Protein AF-A0A931KYX3-F1 (afdb_monomer)

Structure (mmCIF, N/CA/C/O backbone):
data_AF-A0A931KYX3-F1
#
_entry.id   AF-A0A931KYX3-F1
#
loop_
_atom_site.group_PDB
_atom_site.id
_atom_site.type_symbol
_atom_site.label_atom_id
_atom_site.label_alt_id
_atom_site.label_comp_id
_atom_site.label_asym_id
_atom_site.label_entity_id
_atom_site.label_seq_id
_atom_site.pdbx_PDB_ins_code
_atom_site.Cartn_x
_atom_site.Cartn_y
_atom_site.Cartn_z
_atom_site.occupancy
_atom_site.B_iso_or_equiv
_atom_site.auth_seq_id
_atom_site.auth_comp_id
_atom_site.auth_asym_id
_atom_site.auth_atom_id
_atom_site.pdbx_PDB_model_num
ATOM 1 N N . MET A 1 1 ? -3.080 -8.733 10.086 1.00 63.31 1 MET A N 1
ATOM 2 C CA . MET A 1 1 ? -3.776 -8.665 8.782 1.00 63.31 1 MET A CA 1
ATOM 3 C C . MET A 1 1 ? -3.218 -9.726 7.843 1.00 63.31 1 MET A C 1
ATOM 5 O O . MET A 1 1 ? -2.013 -9.940 7.854 1.00 63.31 1 MET A O 1
ATOM 9 N N . SER A 1 2 ? -4.067 -10.370 7.040 1.00 85.50 2 SER A N 1
ATOM 10 C CA . SER A 1 2 ? -3.645 -11.260 5.951 1.00 85.50 2 SER A CA 1
ATOM 11 C C . SER A 1 2 ? -4.541 -11.063 4.731 1.00 85.50 2 SER A C 1
ATOM 13 O O . SER A 1 2 ? -5.758 -10.942 4.876 1.00 85.50 2 SER A O 1
ATOM 15 N N . PHE A 1 3 ? -3.963 -11.078 3.530 1.00 94.81 3 PHE A N 1
ATOM 16 C CA . PHE A 1 3 ? -4.752 -11.091 2.299 1.00 94.81 3 PHE A CA 1
ATOM 17 C C . PHE A 1 3 ? -5.682 -12.309 2.248 1.00 94.81 3 PHE A C 1
ATOM 19 O O . PHE A 1 3 ? -5.350 -13.382 2.753 1.00 94.81 3 PHE A O 1
ATOM 26 N N . GLY A 1 4 ? -6.870 -12.125 1.671 1.00 94.81 4 GLY A N 1
ATOM 27 C CA . GLY A 1 4 ? -7.938 -13.126 1.657 1.00 94.81 4 GLY A CA 1
ATOM 28 C C . GLY A 1 4 ? -8.866 -13.120 2.879 1.00 94.81 4 GLY A C 1
ATOM 29 O O . GLY A 1 4 ? -9.876 -13.821 2.848 1.00 94.81 4 GLY A O 1
ATOM 30 N N . ALA A 1 5 ? -8.565 -12.337 3.923 1.00 96.69 5 ALA A N 1
ATOM 31 C CA . ALA A 1 5 ? -9.438 -12.184 5.091 1.00 96.69 5 ALA A CA 1
ATOM 32 C C . ALA A 1 5 ? -10.803 -11.587 4.714 1.00 96.69 5 ALA A C 1
ATOM 34 O O . ALA A 1 5 ? -10.903 -10.808 3.764 1.00 96.69 5 ALA A O 1
ATOM 35 N N . SER A 1 6 ? -11.848 -11.942 5.464 1.00 97.38 6 SER A N 1
ATOM 36 C CA . SER A 1 6 ? -13.185 -11.391 5.236 1.00 97.38 6 SER A CA 1
ATOM 37 C C . SER A 1 6 ? -13.305 -9.945 5.724 1.00 97.38 6 SER A C 1
ATOM 39 O O . SER A 1 6 ? -12.512 -9.488 6.552 1.00 97.38 6 SER A O 1
ATOM 41 N N . VAL A 1 7 ? -14.332 -9.229 5.255 1.00 96.62 7 VAL A N 1
ATOM 42 C CA . VAL A 1 7 ? -14.670 -7.881 5.753 1.00 96.62 7 VAL A CA 1
ATOM 43 C C . VAL A 1 7 ? -14.856 -7.889 7.274 1.00 96.62 7 VAL A C 1
ATOM 45 O O . VAL A 1 7 ? -14.286 -7.044 7.959 1.00 96.62 7 VAL A O 1
ATOM 48 N N . SER A 1 8 ? -15.592 -8.864 7.818 1.00 96.25 8 SER A N 1
ATOM 49 C CA . SER A 1 8 ? -15.841 -8.955 9.262 1.00 96.25 8 SER A CA 1
ATOM 50 C C . SER A 1 8 ? -14.569 -9.216 10.062 1.00 96.25 8 SER A C 1
ATOM 52 O O . SER A 1 8 ? -14.370 -8.591 11.102 1.00 96.25 8 SER A O 1
ATOM 54 N N . ASP A 1 9 ? -13.684 -10.089 9.570 1.00 96.75 9 ASP A N 1
ATOM 55 C CA . ASP A 1 9 ? -12.417 -10.371 10.255 1.00 96.75 9 ASP A CA 1
ATOM 56 C C . ASP A 1 9 ? -11.525 -9.129 10.274 1.00 96.75 9 ASP A C 1
ATOM 58 O O . ASP A 1 9 ? -10.896 -8.823 11.286 1.00 96.75 9 ASP A O 1
ATOM 62 N N . MET A 1 10 ? -11.504 -8.379 9.170 1.00 96.81 10 MET A N 1
ATOM 63 C CA . MET A 1 10 ? -10.739 -7.141 9.076 1.00 96.81 10 MET A CA 1
ATOM 64 C C . MET A 1 10 ? -11.311 -6.029 9.954 1.00 96.81 10 MET A C 1
ATOM 66 O O . MET A 1 10 ? -10.537 -5.324 10.587 1.00 96.81 10 MET A O 1
ATOM 70 N N . GLN A 1 11 ? -12.635 -5.891 10.066 1.00 94.88 11 GLN A N 1
ATOM 71 C CA . GLN A 1 11 ? -13.241 -4.927 10.994 1.00 94.88 11 GLN A CA 1
ATOM 72 C C . GLN A 1 11 ? -12.863 -5.212 12.451 1.00 94.88 11 GLN A C 1
ATOM 74 O O . GLN A 1 11 ? -12.594 -4.276 13.199 1.00 94.88 11 GLN A O 1
ATOM 79 N N . VAL A 1 12 ? -12.812 -6.489 12.844 1.00 95.12 12 VAL A N 1
ATOM 80 C CA . VAL A 1 12 ? -12.354 -6.888 14.184 1.00 95.12 12 VAL A CA 1
ATOM 81 C C . VAL A 1 12 ? -10.865 -6.605 14.354 1.00 95.12 12 VAL A C 1
ATOM 83 O O . VAL A 1 12 ? -10.471 -6.030 15.363 1.00 95.12 12 VAL A O 1
ATOM 86 N N . ALA A 1 13 ? -10.040 -6.973 13.371 1.00 94.38 13 ALA A N 1
ATOM 87 C CA . ALA A 1 13 ? -8.594 -6.779 13.440 1.00 94.38 13 ALA A CA 1
ATOM 88 C C . ALA A 1 13 ? -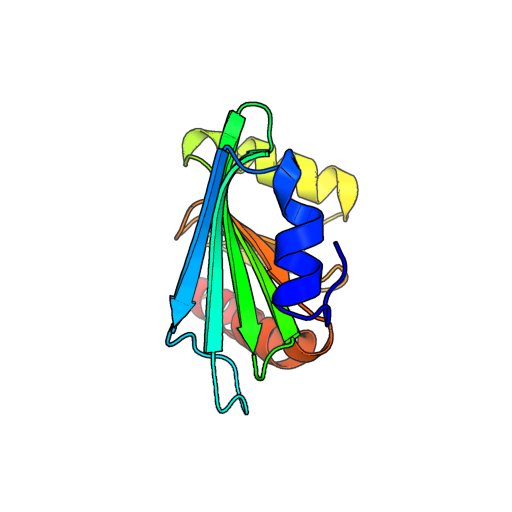8.187 -5.300 13.513 1.00 94.38 13 ALA A C 1
ATOM 90 O O . ALA A 1 13 ? -7.170 -4.992 14.114 1.00 94.38 13 ALA A O 1
ATOM 91 N N . LEU A 1 14 ? -8.975 -4.409 12.908 1.00 95.12 14 LEU A N 1
ATOM 92 C CA . LEU A 1 14 ? -8.698 -2.976 12.820 1.00 95.12 14 LEU A CA 1
ATOM 93 C C . LEU A 1 14 ? -9.327 -2.149 13.951 1.00 95.12 14 LEU A C 1
ATOM 95 O O . LEU A 1 14 ? -9.104 -0.942 14.009 1.00 95.12 14 LEU A O 1
ATOM 99 N N . ALA A 1 15 ? -10.130 -2.760 14.827 1.00 91.88 15 ALA A N 1
ATOM 100 C CA . ALA A 1 15 ? -10.939 -2.038 15.812 1.00 91.88 15 ALA A CA 1
ATOM 101 C C . ALA A 1 15 ? -10.112 -1.132 16.742 1.00 91.88 15 ALA A C 1
ATOM 103 O O . ALA A 1 15 ? -10.575 -0.047 17.090 1.00 91.88 15 ALA A O 1
ATOM 104 N N . ASP A 1 16 ? -8.895 -1.560 17.089 1.00 94.06 16 ASP A N 1
ATOM 105 C CA . ASP A 1 16 ? -7.983 -0.824 17.972 1.00 94.06 16 ASP A CA 1
ATOM 106 C C . ASP A 1 16 ? -6.902 -0.033 17.207 1.00 94.06 16 ASP A C 1
ATOM 108 O O . ASP A 1 16 ? -6.207 0.790 17.801 1.00 94.06 16 ASP A O 1
ATOM 112 N N . ASP A 1 17 ? -6.787 -0.239 15.891 1.00 95.50 17 ASP A N 1
ATOM 113 C CA . ASP A 1 17 ? -5.775 0.396 15.034 1.00 95.50 17 ASP A CA 1
ATOM 114 C C . ASP A 1 17 ? -6.308 1.652 14.318 1.00 95.50 17 ASP A C 1
ATOM 116 O O . ASP A 1 17 ? -5.544 2.410 13.719 1.00 95.50 17 ASP A O 1
ATOM 120 N N . CYS A 1 18 ? -7.623 1.883 14.360 1.00 96.94 18 CYS A N 1
ATOM 121 C CA . CYS A 1 18 ? -8.290 2.981 13.668 1.00 96.94 18 CYS A CA 1
ATOM 122 C C . CYS A 1 18 ? -9.090 3.843 14.644 1.00 96.94 18 CYS A C 1
ATOM 124 O O . CYS A 1 18 ? -9.915 3.353 15.410 1.00 96.94 18 CYS A O 1
ATOM 126 N N . THR A 1 19 ? -8.972 5.162 14.519 1.00 97.06 19 THR A N 1
ATOM 127 C CA . THR A 1 19 ? -9.866 6.108 15.200 1.00 97.06 19 THR A CA 1
ATOM 128 C C . THR A 1 19 ? -11.292 6.015 14.658 1.00 97.06 19 THR A C 1
ATOM 130 O O . THR A 1 19 ? -12.260 6.159 15.403 1.00 97.06 19 THR A O 1
ATOM 133 N N . THR A 1 20 ? -11.440 5.805 13.346 1.00 96.94 20 THR A N 1
ATOM 134 C CA . THR A 1 20 ? -12.747 5.583 12.714 1.00 96.94 20 THR A CA 1
ATOM 135 C C . THR A 1 20 ? -12.646 4.551 11.609 1.00 96.94 20 THR A C 1
ATOM 137 O O . THR A 1 20 ? -11.682 4.568 10.842 1.00 96.94 20 THR A O 1
ATOM 140 N N . ILE A 1 21 ? -13.696 3.745 11.474 1.00 97.44 21 ILE A N 1
ATOM 141 C CA . ILE A 1 21 ? -13.850 2.728 10.437 1.00 97.44 21 ILE A CA 1
ATOM 142 C C . ILE A 1 21 ? -15.138 3.024 9.669 1.00 97.44 21 ILE A C 1
ATOM 144 O O . ILE A 1 21 ? -16.200 3.174 10.277 1.00 97.44 21 ILE A O 1
ATOM 148 N N . ALA A 1 22 ? -15.057 3.087 8.342 1.00 97.81 22 ALA A N 1
ATOM 149 C CA . ALA A 1 22 ? -16.223 3.178 7.468 1.00 97.81 22 ALA A CA 1
ATOM 150 C C . ALA A 1 22 ? -16.155 2.106 6.379 1.00 97.81 22 ALA A C 1
ATOM 152 O O . ALA A 1 22 ? -15.141 1.982 5.704 1.00 97.81 22 ALA A O 1
ATOM 153 N N . LEU A 1 23 ? -17.238 1.346 6.205 1.00 97.94 23 LEU A N 1
ATOM 154 C CA . LEU A 1 23 ? -17.391 0.391 5.108 1.00 97.94 23 LEU A CA 1
ATOM 155 C C . LEU A 1 23 ? -18.221 1.038 3.997 1.00 97.94 23 LEU A C 1
ATOM 157 O O . LEU A 1 23 ? -19.291 1.587 4.273 1.00 97.94 23 LEU A O 1
ATOM 161 N N . ARG A 1 24 ? -17.755 0.956 2.752 1.00 97.56 24 ARG A N 1
ATOM 162 C CA . ARG A 1 24 ? -18.473 1.469 1.578 1.00 97.56 24 ARG A CA 1
ATOM 163 C C . ARG A 1 24 ? -18.269 0.580 0.362 1.00 97.56 24 ARG A C 1
ATOM 165 O O . ARG A 1 24 ? -17.255 -0.099 0.256 1.00 97.56 24 ARG A O 1
ATOM 172 N N . GLU A 1 25 ? -19.215 0.615 -0.566 1.00 97.12 25 GLU A N 1
ATOM 173 C CA . GLU A 1 25 ? -19.022 0.017 -1.887 1.00 97.12 25 GLU A CA 1
ATOM 174 C C . GLU A 1 25 ? -18.098 0.900 -2.730 1.00 97.12 25 GLU A C 1
ATOM 176 O O . GLU A 1 25 ? -18.100 2.132 -2.601 1.00 97.12 25 GLU A O 1
ATOM 181 N N . VAL A 1 26 ? -17.287 0.260 -3.567 1.00 95.69 26 VAL A N 1
ATOM 182 C CA . VAL A 1 26 ? -16.328 0.923 -4.457 1.00 95.69 26 VAL A CA 1
ATOM 183 C C . VAL A 1 26 ? -16.349 0.280 -5.834 1.00 95.69 26 VAL A C 1
ATOM 185 O O . VAL A 1 26 ? -16.850 -0.826 -5.999 1.00 95.69 26 VAL A O 1
ATOM 188 N N . ASP A 1 27 ? -15.799 0.983 -6.816 1.00 91.56 27 ASP A N 1
ATOM 189 C CA . ASP A 1 27 ? -15.582 0.462 -8.163 1.00 91.56 27 ASP A CA 1
ATOM 190 C C . ASP A 1 27 ? -14.103 0.648 -8.514 1.00 91.56 27 ASP A C 1
ATOM 192 O O . ASP A 1 27 ? -13.679 1.693 -9.012 1.00 91.56 27 ASP A O 1
ATOM 196 N N . VAL A 1 28 ? -13.291 -0.334 -8.122 1.00 86.56 28 VAL A N 1
ATOM 197 C CA . VAL A 1 28 ? -11.857 -0.409 -8.417 1.00 86.56 28 VAL A CA 1
ATOM 198 C C . VAL A 1 28 ? -11.662 -1.403 -9.563 1.00 86.56 28 VAL A C 1
ATOM 200 O O . VAL A 1 28 ? -12.375 -2.394 -9.698 1.00 86.56 28 VAL A O 1
ATOM 203 N N . ALA A 1 29 ? -10.682 -1.168 -10.429 1.00 85.12 29 ALA A N 1
ATOM 204 C CA . ALA A 1 29 ? -10.416 -2.050 -11.562 1.00 85.12 29 ALA A CA 1
ATOM 205 C C . ALA A 1 29 ? -9.731 -3.365 -11.123 1.00 85.12 29 ALA A C 1
ATOM 207 O O . ALA A 1 29 ? -8.544 -3.567 -11.372 1.00 85.12 29 ALA A O 1
ATOM 208 N N . ILE A 1 30 ? -10.471 -4.268 -10.469 1.00 86.88 30 ILE A N 1
ATOM 209 C CA . ILE A 1 30 ? -10.008 -5.611 -10.092 1.00 86.88 30 ILE A CA 1
ATOM 210 C C . ILE A 1 30 ? -10.620 -6.645 -11.055 1.00 86.88 30 ILE A C 1
ATOM 212 O O . ILE A 1 30 ? -11.838 -6.847 -11.041 1.00 86.88 30 ILE A O 1
ATOM 216 N N . PRO A 1 31 ? -9.817 -7.319 -11.902 1.00 85.75 31 PRO A N 1
ATOM 217 C CA . PRO A 1 31 ? -10.339 -8.265 -12.884 1.00 85.75 31 PRO A CA 1
ATOM 218 C C . PRO A 1 31 ? -11.114 -9.426 -12.249 1.00 85.75 31 PRO A C 1
ATOM 220 O O . PRO A 1 31 ? -10.634 -10.074 -11.323 1.00 85.75 31 PRO A O 1
ATOM 223 N N . GLY A 1 32 ? -12.291 -9.732 -12.802 1.00 87.25 32 GLY A N 1
ATOM 224 C CA . GLY A 1 32 ? -13.069 -10.920 -12.434 1.00 87.25 32 GLY A CA 1
ATOM 225 C C . GLY A 1 32 ? -13.830 -10.834 -11.109 1.00 87.25 32 GLY A C 1
ATOM 226 O O . GLY A 1 32 ? -14.380 -11.847 -10.689 1.00 87.25 32 GLY A O 1
ATOM 227 N N . ILE A 1 33 ? -13.885 -9.659 -10.476 1.00 92.69 33 ILE A N 1
ATOM 228 C CA . ILE A 1 33 ? -14.619 -9.430 -9.229 1.00 92.69 33 ILE A CA 1
ATOM 229 C C . ILE A 1 33 ? -16.004 -8.853 -9.519 1.00 92.69 33 ILE A C 1
ATOM 231 O O . ILE A 1 33 ? -16.132 -7.888 -10.273 1.00 92.69 33 ILE A O 1
ATOM 235 N N . ALA A 1 34 ? -17.039 -9.425 -8.901 1.00 90.81 34 ALA A N 1
ATOM 236 C CA . ALA A 1 34 ? -18.422 -8.987 -9.089 1.00 90.81 34 ALA A CA 1
ATOM 237 C C . ALA A 1 34 ? -18.842 -7.908 -8.085 1.00 90.81 34 ALA A C 1
ATOM 239 O O . ALA A 1 34 ? -19.632 -7.026 -8.424 1.00 90.81 34 ALA A O 1
ATOM 240 N N . ARG A 1 35 ? -18.334 -7.979 -6.850 1.00 93.31 35 ARG A N 1
ATOM 241 C CA . ARG A 1 35 ? -18.646 -7.019 -5.788 1.00 93.31 35 ARG A CA 1
ATOM 242 C C . ARG A 1 35 ? -17.383 -6.510 -5.124 1.00 93.31 35 ARG A C 1
ATOM 244 O O . ARG A 1 35 ? -16.511 -7.298 -4.761 1.00 93.31 35 ARG A O 1
ATOM 251 N N . GLN A 1 36 ? -17.329 -5.200 -4.914 1.00 95.94 36 GLN A N 1
ATOM 252 C CA . GLN A 1 36 ? -16.195 -4.560 -4.275 1.00 95.94 36 GLN A CA 1
ATOM 253 C C . GLN A 1 36 ? -16.633 -3.665 -3.129 1.00 95.94 36 GLN A C 1
ATOM 255 O O . GLN A 1 36 ? -17.576 -2.879 -3.232 1.00 95.94 36 GLN A O 1
ATOM 260 N N . GLU A 1 37 ? -15.926 -3.809 -2.021 1.00 97.81 37 GLU A N 1
ATOM 261 C CA . GLU A 1 37 ? -16.151 -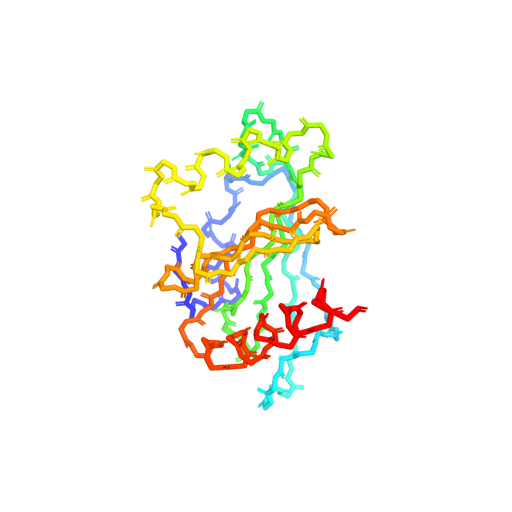3.059 -0.795 1.00 97.81 37 GLU A CA 1
ATOM 262 C C . GLU A 1 37 ? -14.810 -2.527 -0.306 1.00 97.81 37 GLU A C 1
ATOM 264 O O . GLU A 1 37 ? -13.762 -3.102 -0.585 1.00 97.81 37 GLU A O 1
ATOM 269 N N . GLN A 1 38 ? -14.828 -1.432 0.435 1.00 98.31 38 GLN A N 1
ATOM 270 C CA . GLN A 1 38 ? -13.640 -0.837 1.017 1.00 98.31 38 GLN A CA 1
ATOM 271 C C . GLN A 1 38 ? -13.905 -0.482 2.469 1.00 98.31 38 GLN A C 1
ATOM 273 O O . GLN A 1 38 ? -14.932 0.121 2.791 1.00 98.31 38 GLN A O 1
ATOM 278 N N . ILE A 1 39 ? -12.958 -0.840 3.332 1.00 98.50 39 ILE A N 1
ATOM 279 C CA . ILE A 1 39 ? -12.866 -0.276 4.672 1.00 98.50 39 ILE A CA 1
ATOM 280 C C . ILE A 1 39 ? -11.916 0.918 4.620 1.00 98.50 39 ILE A C 1
ATOM 282 O O . ILE A 1 39 ? -10.726 0.753 4.359 1.00 98.50 39 ILE A O 1
ATOM 286 N N . ASP A 1 40 ? -12.441 2.098 4.934 1.00 98.44 40 ASP A N 1
ATOM 287 C CA . ASP A 1 40 ? -11.661 3.298 5.213 1.00 98.44 40 ASP A CA 1
ATOM 288 C C . ASP A 1 40 ? -11.325 3.323 6.711 1.00 98.44 40 ASP A C 1
ATOM 290 O O . ASP A 1 40 ? -12.187 3.604 7.552 1.00 98.44 40 ASP A O 1
ATOM 294 N N . CYS A 1 41 ? -10.071 3.037 7.047 1.00 98.38 41 CYS A N 1
ATOM 295 C CA . CYS A 1 41 ? -9.516 3.134 8.392 1.00 98.38 41 CYS A CA 1
ATOM 296 C C . CYS A 1 41 ? -8.765 4.461 8.539 1.00 98.38 41 CYS A C 1
ATOM 298 O O . CYS A 1 41 ? -7.692 4.646 7.967 1.00 98.38 41 CYS A O 1
ATOM 300 N N . ARG A 1 42 ? -9.314 5.409 9.305 1.00 98.31 42 ARG A N 1
ATOM 301 C CA . ARG A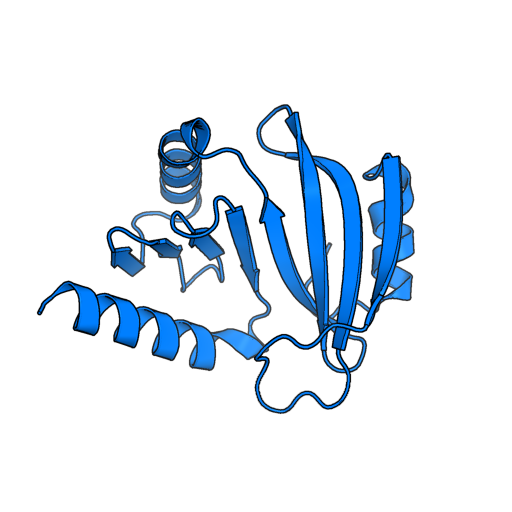 1 42 ? -8.613 6.665 9.629 1.00 98.31 42 ARG A CA 1
ATOM 302 C C . ARG A 1 42 ? -7.936 6.564 10.981 1.00 98.31 42 ARG A C 1
ATOM 304 O O . ARG A 1 42 ? -8.534 6.051 11.922 1.00 98.31 42 ARG A O 1
ATOM 311 N N . GLY A 1 43 ? -6.753 7.158 11.089 1.00 97.81 43 GLY A N 1
ATOM 312 C CA . GLY A 1 43 ? -5.951 7.133 12.311 1.00 97.81 43 GLY A CA 1
ATOM 313 C C . GLY A 1 43 ? -4.954 5.981 12.362 1.00 97.81 43 GLY A C 1
ATOM 314 O O . GLY A 1 43 ? -4.268 5.859 13.367 1.00 97.81 43 GLY A O 1
ATOM 315 N N . PHE A 1 44 ? -4.855 5.187 11.289 1.00 98.00 44 PHE A N 1
ATOM 316 C CA . PHE A 1 44 ? -3.929 4.065 11.194 1.00 98.00 44 PHE A CA 1
ATOM 317 C C . PHE A 1 44 ? -2.491 4.554 11.356 1.00 98.00 44 PHE A C 1
ATOM 319 O O . PHE A 1 44 ? -2.041 5.379 10.558 1.00 98.00 44 PHE A O 1
ATOM 326 N N . ASP A 1 45 ? -1.776 4.089 12.378 1.00 97.38 45 ASP A N 1
ATOM 327 C CA . ASP A 1 45 ? -0.395 4.517 12.593 1.00 97.38 45 ASP A CA 1
ATOM 328 C C . ASP A 1 45 ? 0.519 3.898 11.534 1.00 97.38 45 ASP A C 1
ATOM 330 O O . ASP A 1 45 ? 0.729 2.683 11.484 1.00 97.38 45 ASP A O 1
ATOM 334 N N . TYR A 1 46 ? 1.055 4.744 10.658 1.00 97.38 46 TYR A N 1
ATOM 335 C CA . TYR A 1 46 ? 1.978 4.311 9.625 1.00 97.38 46 TYR A CA 1
ATOM 336 C C . TYR A 1 46 ? 2.988 5.400 9.293 1.00 97.38 46 TYR A C 1
ATOM 338 O O . TYR A 1 46 ? 2.653 6.561 9.033 1.00 97.38 46 TYR A O 1
ATOM 346 N N . PHE A 1 47 ? 4.256 4.991 9.276 1.00 94.69 47 PHE A N 1
ATOM 347 C CA . PHE A 1 47 ? 5.386 5.873 9.001 1.00 94.69 47 PHE A CA 1
ATOM 348 C C . PHE A 1 47 ? 5.437 7.087 9.951 1.00 94.69 47 PHE A C 1
ATOM 350 O O . PHE A 1 47 ? 5.759 8.201 9.548 1.00 94.69 47 PHE A O 1
ATOM 357 N N . GLY A 1 48 ? 5.093 6.858 11.227 1.00 94.94 48 GLY A N 1
ATOM 358 C CA . GLY A 1 48 ? 5.180 7.843 12.309 1.00 94.94 48 GLY A CA 1
ATOM 359 C C . GLY A 1 48 ? 4.055 8.880 12.350 1.00 94.94 48 GLY A C 1
ATOM 360 O O . GLY A 1 48 ? 4.184 9.867 13.077 1.00 94.94 48 GLY A O 1
ATOM 361 N N . ALA A 1 49 ? 2.976 8.695 11.583 1.00 96.94 49 ALA A N 1
ATOM 362 C CA . ALA A 1 49 ? 1.822 9.587 11.603 1.00 96.94 49 ALA A CA 1
ATOM 363 C C . ALA A 1 49 ? 0.503 8.826 11.356 1.00 96.94 49 ALA A C 1
ATOM 365 O O . ALA A 1 49 ? 0.507 7.784 10.697 1.00 96.94 49 ALA A O 1
ATOM 366 N N . PRO A 1 50 ? -0.640 9.353 11.835 1.00 97.81 50 PRO A N 1
ATOM 367 C CA . PRO A 1 50 ? -1.950 8.763 11.581 1.00 97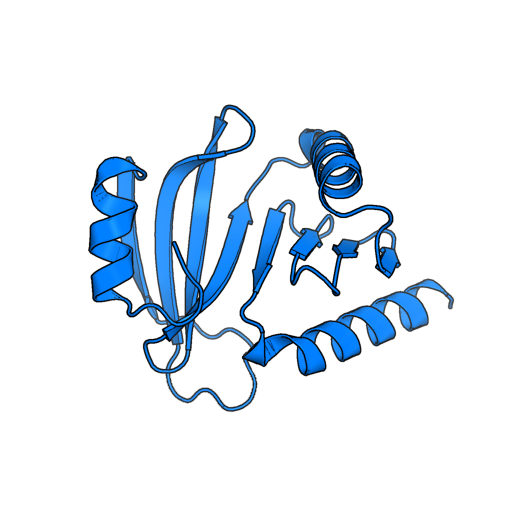.81 50 PRO A CA 1
ATOM 368 C C . PRO A 1 50 ? -2.358 8.935 10.113 1.00 97.81 50 PRO A C 1
ATOM 370 O O . PRO A 1 50 ? -2.406 10.056 9.604 1.00 97.81 50 PRO A O 1
ATOM 373 N N . ARG A 1 51 ? -2.704 7.834 9.444 1.00 98.06 51 ARG A N 1
ATOM 374 C CA . ARG A 1 51 ? -3.050 7.790 8.017 1.00 98.06 51 ARG A CA 1
ATOM 375 C C . ARG A 1 51 ? -4.500 7.410 7.770 1.00 98.06 51 ARG A C 1
ATOM 377 O O . ARG A 1 51 ? -5.217 6.938 8.657 1.00 98.06 51 ARG A O 1
ATOM 384 N N . LEU A 1 52 ? -4.912 7.619 6.524 1.00 98.50 52 LEU A N 1
ATOM 385 C CA . LEU A 1 52 ? -6.002 6.867 5.928 1.00 98.50 52 LEU A CA 1
ATOM 386 C C . LEU A 1 52 ? -5.404 5.599 5.307 1.00 98.50 52 LEU A C 1
ATOM 388 O O . LEU A 1 52 ? -4.606 5.683 4.375 1.00 98.50 52 LEU A O 1
ATOM 392 N N . ALA A 1 53 ? -5.784 4.449 5.852 1.00 98.50 53 ALA A N 1
ATOM 393 C CA . ALA A 1 53 ? -5.552 3.149 5.249 1.00 98.50 53 ALA A CA 1
ATOM 394 C C . ALA A 1 53 ? -6.859 2.648 4.624 1.00 98.50 53 ALA A C 1
ATOM 396 O O . ALA A 1 53 ? -7.908 2.618 5.271 1.00 98.50 53 ALA A O 1
ATOM 397 N N . GLU A 1 54 ? -6.794 2.272 3.358 1.00 98.25 54 GLU A N 1
ATOM 398 C CA . GLU A 1 54 ? -7.904 1.794 2.553 1.00 98.25 54 GLU A CA 1
ATOM 399 C C . GLU A 1 54 ? -7.714 0.306 2.269 1.00 98.25 54 GLU A C 1
ATOM 401 O O . GLU A 1 54 ? -6.766 -0.103 1.600 1.00 98.25 54 GLU A O 1
ATOM 406 N N . PHE A 1 55 ? -8.623 -0.517 2.783 1.00 98.25 55 PHE A N 1
ATOM 407 C CA . PHE A 1 55 ? -8.592 -1.9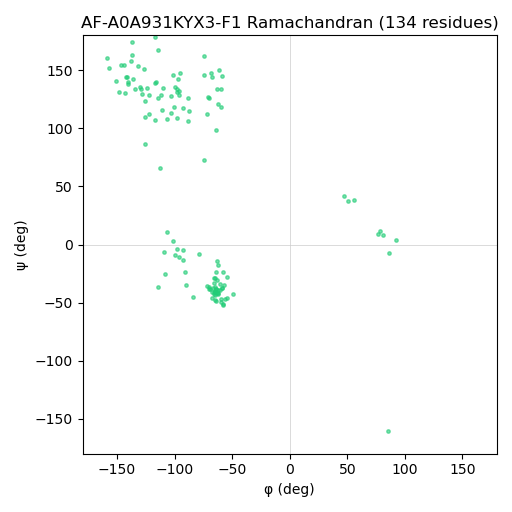66 2.606 1.00 98.25 55 PHE A CA 1
ATOM 408 C C . PHE A 1 55 ? -9.684 -2.366 1.623 1.00 98.25 55 PHE A C 1
ATOM 410 O O . PHE A 1 55 ? -10.865 -2.294 1.958 1.00 98.25 55 PHE A O 1
ATOM 417 N N . VAL A 1 56 ? -9.298 -2.759 0.411 1.00 98.12 56 VAL A N 1
ATOM 418 C CA . VAL A 1 56 ? -10.218 -3.076 -0.688 1.00 98.12 56 VAL A CA 1
ATOM 419 C C . VAL A 1 56 ? -10.470 -4.575 -0.741 1.00 98.12 56 VAL A C 1
ATOM 421 O O . VAL A 1 56 ? -9.541 -5.388 -0.791 1.00 98.12 56 VAL A O 1
ATOM 424 N N . PHE A 1 57 ? -11.744 -4.938 -0.772 1.00 98.00 57 PHE A N 1
ATOM 425 C CA . PHE A 1 57 ? -12.244 -6.298 -0.803 1.00 98.00 57 PHE A CA 1
ATOM 426 C C . PHE A 1 57 ? -12.854 -6.598 -2.165 1.00 98.00 57 PHE A C 1
ATOM 428 O O . PHE A 1 57 ? -13.650 -5.813 -2.672 1.00 98.00 57 PHE A O 1
ATOM 435 N N . GLY A 1 58 ? -12.518 -7.758 -2.724 1.00 96.94 58 GLY A N 1
ATOM 436 C CA . GLY A 1 58 ? -13.168 -8.316 -3.903 1.00 96.94 58 GLY A CA 1
ATOM 437 C C . GLY A 1 58 ? -13.898 -9.599 -3.538 1.00 96.94 58 GLY A C 1
ATOM 438 O O . GLY A 1 58 ? -13.309 -10.488 -2.920 1.00 96.94 58 GLY A O 1
ATOM 439 N N . ASP A 1 59 ? -15.191 -9.668 -3.853 1.00 95.75 59 ASP A N 1
ATOM 440 C CA . ASP A 1 59 ? -16.088 -10.776 -3.502 1.00 95.75 59 ASP A CA 1
ATOM 441 C C . ASP A 1 59 ? -15.964 -11.189 -2.018 1.00 95.75 59 ASP A C 1
ATOM 443 O O . ASP A 1 59 ? -15.932 -12.366 -1.654 1.00 95.75 59 ASP A O 1
ATOM 447 N N . GLY A 1 60 ? -15.866 -10.178 -1.145 1.00 96.00 60 GLY A N 1
ATOM 448 C CA . GLY A 1 60 ? -15.806 -10.323 0.310 1.00 96.00 60 GLY A CA 1
ATOM 449 C C . GLY A 1 60 ? -14.436 -10.689 0.887 1.00 96.00 60 GLY A C 1
ATOM 450 O O . GLY A 1 60 ? -14.355 -10.969 2.083 1.00 96.00 60 GLY A O 1
ATOM 451 N N . ARG A 1 61 ? -13.364 -10.696 0.084 1.00 97.31 61 ARG A N 1
ATOM 452 C CA . ARG A 1 61 ? -11.997 -11.035 0.519 1.00 97.31 61 ARG A CA 1
ATOM 453 C C . ARG A 1 61 ? -11.052 -9.863 0.351 1.00 97.31 61 ARG A C 1
ATOM 455 O O . ARG A 1 61 ? -11.107 -9.206 -0.677 1.00 97.31 61 ARG A O 1
ATOM 462 N N . LEU A 1 62 ? -10.164 -9.626 1.315 1.00 97.81 62 LEU A N 1
ATOM 463 C CA . LEU A 1 62 ? -9.165 -8.562 1.235 1.00 97.81 62 LEU A CA 1
ATOM 464 C C . LEU A 1 62 ? -8.217 -8.812 0.059 1.00 97.81 62 LEU A C 1
ATOM 466 O O . LEU A 1 62 ? -7.519 -9.831 0.031 1.00 97.81 62 LEU A O 1
ATOM 470 N N . MET A 1 63 ? -8.172 -7.861 -0.869 1.00 97.62 63 MET A N 1
ATOM 471 C CA . MET A 1 63 ? -7.383 -7.938 -2.096 1.00 97.62 63 MET A CA 1
ATOM 472 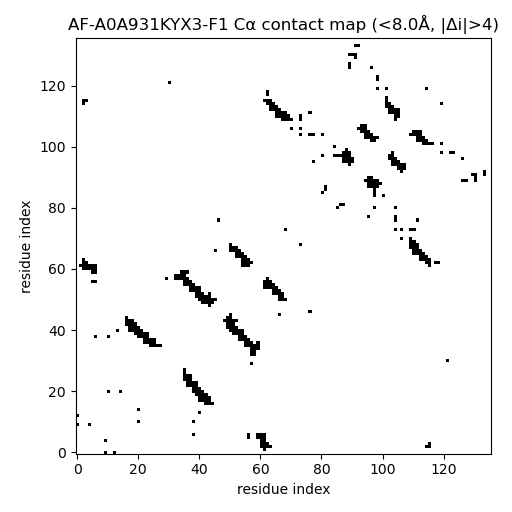C C . MET A 1 63 ? -6.271 -6.898 -2.141 1.00 97.62 63 MET A C 1
ATOM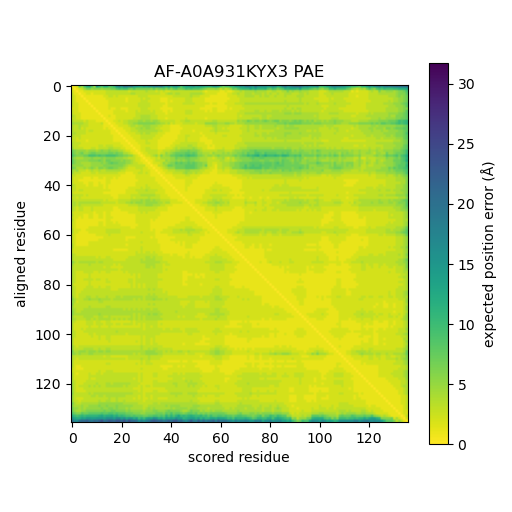 474 O O . MET A 1 63 ? -5.203 -7.197 -2.664 1.00 97.62 63 MET A O 1
ATOM 478 N N . ILE A 1 64 ? -6.510 -5.690 -1.628 1.00 97.62 64 ILE A N 1
ATOM 479 C CA . ILE A 1 64 ? -5.565 -4.574 -1.725 1.00 97.62 64 ILE A CA 1
ATOM 480 C C . ILE A 1 64 ? -5.577 -3.785 -0.416 1.00 97.62 64 ILE A C 1
ATOM 482 O O . ILE A 1 64 ? -6.626 -3.642 0.211 1.00 97.62 64 ILE A O 1
ATOM 486 N N . ALA A 1 65 ? -4.419 -3.279 -0.011 1.00 98.06 65 ALA A N 1
ATOM 487 C CA . ALA A 1 65 ? -4.286 -2.281 1.037 1.00 98.06 65 ALA A CA 1
ATOM 488 C C . ALA A 1 65 ? -3.499 -1.083 0.498 1.00 98.06 65 ALA A C 1
ATOM 490 O O . ALA A 1 65 ? -2.366 -1.249 0.043 1.00 98.06 65 ALA A O 1
ATOM 491 N N . TRP A 1 66 ? -4.091 0.105 0.578 1.00 98.06 66 TRP A N 1
ATOM 492 C CA . TRP A 1 66 ? -3.440 1.379 0.282 1.00 98.06 66 TRP A CA 1
ATOM 493 C C . TRP A 1 66 ? -3.293 2.170 1.570 1.00 98.06 66 TRP A C 1
ATOM 495 O O . TRP A 1 66 ? -4.261 2.339 2.303 1.00 98.06 66 TRP A O 1
ATOM 505 N N . ILE A 1 67 ? -2.098 2.656 1.870 1.00 98.56 67 ILE A N 1
ATOM 506 C CA . ILE A 1 67 ? -1.855 3.518 3.024 1.00 98.56 67 ILE A CA 1
ATOM 507 C C . ILE A 1 67 ? -1.373 4.854 2.489 1.00 98.56 67 ILE A C 1
ATOM 509 O O . ILE A 1 67 ? -0.250 4.958 1.992 1.00 98.56 67 ILE A O 1
ATOM 513 N N . LEU A 1 68 ? -2.240 5.861 2.570 1.00 98.38 68 LEU A N 1
ATOM 514 C CA . LEU A 1 68 ? -1.969 7.185 2.027 1.00 98.38 68 LEU A CA 1
ATOM 515 C C . LEU A 1 68 ? -0.911 7.876 2.887 1.00 98.38 68 LEU A C 1
ATOM 517 O O . LEU A 1 68 ? -1.055 7.978 4.108 1.00 98.38 68 LEU A O 1
ATOM 521 N N . VAL A 1 69 ? 0.142 8.353 2.236 1.00 98.19 69 VAL A N 1
ATOM 522 C CA . VAL A 1 69 ? 1.225 9.136 2.841 1.00 98.19 69 VAL A CA 1
ATOM 523 C C . VAL A 1 69 ? 1.255 10.530 2.217 1.00 98.19 69 VAL A C 1
ATOM 525 O O . VAL A 1 69 ? 0.471 10.844 1.327 1.00 98.19 69 VAL A O 1
ATOM 528 N N . GLU A 1 70 ? 2.156 11.389 2.673 1.00 97.56 70 GLU A N 1
ATOM 529 C CA . GLU A 1 70 ? 2.351 12.714 2.095 1.00 97.56 70 GLU A CA 1
ATOM 530 C C . GLU A 1 70 ? 3.494 12.699 1.074 1.00 97.56 70 GLU A C 1
ATOM 532 O O . GLU A 1 70 ? 4.496 11.998 1.230 1.00 97.56 70 GLU A O 1
ATOM 537 N N . THR A 1 71 ? 3.396 13.535 0.039 1.00 97.44 71 THR A N 1
ATOM 538 C CA . THR A 1 71 ? 4.422 13.645 -1.016 1.00 97.44 71 THR A CA 1
ATOM 539 C C . THR A 1 71 ? 5.860 13.803 -0.490 1.00 97.44 71 THR A C 1
ATOM 541 O O . THR A 1 71 ? 6.747 13.137 -1.028 1.00 97.44 71 THR A O 1
ATOM 544 N N . PRO A 1 72 ? 6.147 14.624 0.547 1.00 97.38 72 PRO A N 1
ATOM 545 C CA . PRO A 1 72 ? 7.507 14.775 1.075 1.00 97.38 72 PRO A CA 1
ATOM 546 C C . PRO A 1 72 ? 8.103 13.496 1.681 1.00 97.38 72 PRO A C 1
ATOM 548 O O . PRO A 1 72 ? 9.307 13.438 1.919 1.00 97.38 72 PRO A O 1
ATOM 551 N N . GLU A 1 73 ? 7.282 12.482 1.949 1.00 97.50 73 GLU A N 1
ATOM 552 C CA . GLU A 1 73 ? 7.682 11.244 2.619 1.00 97.50 73 GLU A CA 1
ATOM 553 C C . GLU A 1 73 ? 8.077 10.148 1.626 1.00 97.50 73 GLU A C 1
ATOM 555 O O . GLU A 1 73 ? 8.701 9.164 2.019 1.00 97.50 73 GLU A O 1
ATOM 560 N N . LEU A 1 74 ? 7.765 10.322 0.338 1.00 97.94 74 LEU A N 1
ATOM 561 C CA . LEU A 1 74 ? 7.912 9.288 -0.689 1.00 97.94 74 LEU A CA 1
ATOM 562 C C . LEU A 1 74 ? 9.343 8.773 -0.853 1.00 97.94 74 LEU A C 1
ATOM 564 O O . LEU A 1 74 ? 9.539 7.577 -1.050 1.00 97.94 74 LEU A O 1
ATOM 568 N N . ASP A 1 75 ? 10.347 9.641 -0.742 1.00 98.00 75 ASP A N 1
ATOM 569 C CA . ASP A 1 75 ? 11.744 9.212 -0.862 1.00 98.00 75 ASP A CA 1
ATOM 570 C C . ASP A 1 75 ? 12.185 8.375 0.343 1.00 98.00 75 ASP A C 1
ATOM 572 O O . ASP A 1 75 ? 12.884 7.373 0.188 1.00 98.00 75 ASP A O 1
ATOM 576 N N . ALA A 1 76 ? 11.736 8.743 1.545 1.00 98.25 76 ALA A N 1
ATOM 577 C CA . ALA A 1 76 ? 12.000 7.970 2.752 1.00 98.25 76 ALA A CA 1
ATOM 578 C C . ALA A 1 76 ? 11.219 6.645 2.749 1.00 98.25 76 ALA A C 1
ATOM 580 O O . ALA A 1 76 ? 11.753 5.618 3.171 1.00 98.25 76 ALA A O 1
ATOM 581 N N . LEU A 1 77 ? 9.989 6.652 2.232 1.00 98.50 77 LEU A N 1
ATOM 582 C CA . LEU A 1 77 ? 9.164 5.461 2.064 1.00 98.50 77 LEU A CA 1
ATOM 583 C C . LEU A 1 77 ? 9.800 4.478 1.072 1.00 98.50 77 LEU A C 1
ATOM 585 O O . LEU A 1 77 ? 9.958 3.302 1.393 1.00 98.50 77 LEU A O 1
ATOM 589 N N . GLU A 1 78 ? 10.236 4.950 -0.099 1.00 98.50 78 GLU A N 1
ATOM 590 C CA . GLU A 1 78 ? 10.939 4.118 -1.085 1.00 98.50 78 GLU A CA 1
ATOM 591 C C . GLU A 1 78 ? 12.259 3.572 -0.523 1.00 98.50 78 GLU A C 1
ATOM 593 O O . GLU A 1 78 ? 12.594 2.405 -0.740 1.00 98.50 78 GLU A O 1
ATOM 598 N N . ALA A 1 79 ? 13.003 4.374 0.243 1.00 98.56 79 ALA A N 1
ATOM 599 C CA . ALA A 1 79 ? 14.211 3.901 0.914 1.00 98.56 79 ALA A CA 1
ATOM 600 C C . ALA A 1 79 ? 13.901 2.788 1.930 1.00 98.56 79 ALA A C 1
ATOM 602 O O . ALA A 1 79 ? 14.622 1.790 1.974 1.00 98.56 79 ALA A O 1
ATOM 603 N N . ALA A 1 80 ? 12.818 2.917 2.702 1.00 98.50 80 ALA A N 1
ATOM 604 C CA . ALA A 1 80 ? 12.376 1.892 3.645 1.00 98.50 80 ALA A CA 1
ATOM 605 C C . ALA A 1 80 ? 11.938 0.602 2.932 1.00 98.50 80 ALA A C 1
ATOM 607 O O . ALA A 1 80 ? 12.351 -0.485 3.333 1.00 98.50 80 ALA A O 1
ATOM 608 N N . PHE A 1 81 ? 11.177 0.711 1.840 1.00 98.62 81 PHE A N 1
ATOM 609 C CA . PHE A 1 81 ? 10.807 -0.444 1.017 1.00 98.62 81 PHE A CA 1
ATOM 610 C C . PHE A 1 81 ? 12.044 -1.107 0.416 1.00 98.62 81 PHE A C 1
ATOM 612 O O . PHE A 1 81 ? 12.169 -2.323 0.465 1.00 98.62 81 PHE A O 1
ATOM 619 N N . THR A 1 82 ? 13.001 -0.321 -0.076 1.00 98.62 82 THR A N 1
ATOM 620 C CA . THR A 1 82 ? 14.249 -0.853 -0.636 1.00 98.62 82 THR A CA 1
ATOM 621 C C . THR A 1 82 ? 15.089 -1.574 0.416 1.00 98.62 82 THR A C 1
ATOM 623 O O . THR A 1 82 ? 15.685 -2.613 0.138 1.00 98.62 82 THR A O 1
ATOM 626 N N . ALA A 1 83 ? 15.130 -1.050 1.641 1.00 98.50 83 ALA A N 1
ATOM 627 C CA . ALA A 1 83 ? 15.817 -1.702 2.751 1.00 98.50 83 ALA A CA 1
ATOM 628 C C . ALA A 1 83 ? 15.148 -3.028 3.153 1.00 98.50 83 ALA A C 1
ATOM 630 O O . ALA A 1 83 ? 15.844 -3.956 3.559 1.00 98.50 83 ALA A O 1
ATOM 631 N N . GLN A 1 84 ? 13.821 -3.117 3.031 1.00 98.00 84 GLN A N 1
ATOM 632 C CA . GLN A 1 84 ? 13.035 -4.288 3.413 1.00 98.00 84 GLN A CA 1
ATOM 633 C C . GLN A 1 84 ? 12.984 -5.371 2.321 1.00 98.00 84 GLN A C 1
ATOM 635 O O . GLN A 1 84 ? 13.136 -6.551 2.630 1.00 98.00 84 GLN A O 1
ATOM 640 N N . TYR A 1 85 ? 12.757 -4.978 1.068 1.00 98.25 85 TYR A N 1
ATOM 641 C CA . TYR A 1 85 ? 12.451 -5.864 -0.064 1.00 98.25 85 TYR A CA 1
ATOM 642 C C . TYR A 1 85 ? 13.594 -5.961 -1.091 1.00 98.25 85 TYR A C 1
ATOM 644 O O . TYR A 1 85 ? 13.550 -6.768 -2.013 1.00 98.25 85 TYR A O 1
ATOM 652 N N . GLY A 1 86 ? 14.653 -5.160 -0.947 1.00 98.25 86 GLY A N 1
ATOM 653 C CA . GLY A 1 86 ? 15.727 -5.070 -1.938 1.00 98.25 86 GLY A CA 1
ATOM 654 C C . GLY A 1 86 ? 15.406 -4.075 -3.053 1.00 98.25 86 GLY A C 1
ATOM 655 O O . GLY A 1 86 ? 14.599 -3.174 -2.881 1.00 98.25 86 GLY A O 1
ATOM 656 N N . ALA A 1 87 ? 16.079 -4.169 -4.200 1.00 98.12 87 ALA A N 1
ATOM 657 C CA . ALA A 1 87 ? 15.851 -3.222 -5.294 1.00 98.12 87 ALA A CA 1
ATOM 658 C C . ALA A 1 87 ? 14.442 -3.387 -5.905 1.00 98.12 87 ALA A C 1
ATOM 660 O O . ALA A 1 87 ? 13.970 -4.517 -6.029 1.00 98.12 87 ALA A O 1
ATOM 661 N N . PRO A 1 88 ? 13.780 -2.297 -6.339 1.00 98.19 88 PRO A N 1
ATOM 662 C CA . PRO A 1 88 ? 12.484 -2.405 -6.994 1.00 98.19 88 PRO A CA 1
ATOM 663 C C . PRO A 1 88 ? 12.603 -3.189 -8.307 1.00 98.19 88 PRO A C 1
ATOM 665 O O . PRO A 1 88 ? 13.471 -2.917 -9.135 1.00 98.19 88 PRO A O 1
ATOM 668 N N . THR A 1 89 ? 11.684 -4.132 -8.507 1.00 98.12 89 THR A N 1
ATOM 669 C CA . THR A 1 89 ? 11.509 -4.893 -9.756 1.00 98.12 89 THR A CA 1
ATOM 670 C C . THR A 1 89 ? 11.178 -3.993 -10.949 1.00 98.12 89 THR A C 1
ATOM 672 O O . THR A 1 89 ? 11.610 -4.264 -12.064 1.00 98.12 89 THR A O 1
ATOM 675 N N . HIS A 1 90 ? 10.437 -2.907 -10.707 1.00 97.88 90 HIS A N 1
ATOM 676 C CA . HIS A 1 90 ? 10.064 -1.913 -11.711 1.00 97.88 90 HIS A CA 1
ATOM 677 C C . HIS A 1 90 ? 10.150 -0.530 -11.082 1.00 97.88 90 HIS A C 1
ATOM 679 O O . HIS A 1 90 ? 9.718 -0.334 -9.944 1.00 97.88 90 HIS A O 1
ATOM 685 N N . LYS A 1 91 ? 10.679 0.446 -11.817 1.00 96.94 91 LYS A N 1
ATOM 686 C CA . LYS A 1 91 ? 10.779 1.822 -11.337 1.00 96.94 91 LYS A CA 1
ATOM 687 C C . LYS A 1 91 ? 10.524 2.803 -12.468 1.00 96.94 91 LYS A C 1
ATOM 689 O O . LYS A 1 91 ? 11.134 2.706 -13.528 1.00 96.94 91 LYS A O 1
ATOM 694 N N . THR A 1 92 ? 9.648 3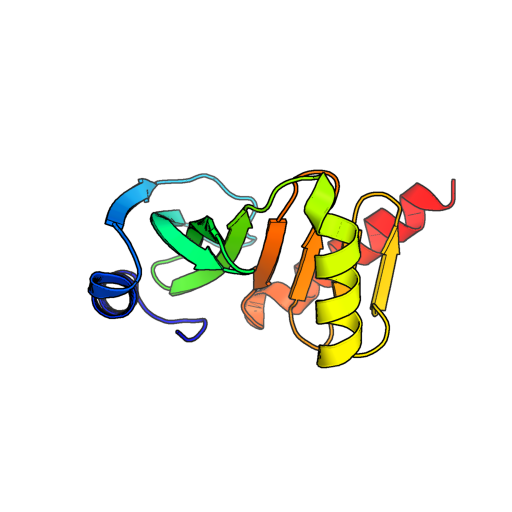.763 -12.210 1.00 96.38 92 THR A N 1
ATOM 695 C CA . THR A 1 92 ? 9.326 4.886 -13.096 1.00 96.38 92 THR A CA 1
ATOM 696 C C . THR A 1 92 ? 9.236 6.166 -12.254 1.00 96.38 92 THR A C 1
ATOM 698 O O . THR A 1 92 ? 9.290 6.097 -11.023 1.00 96.38 92 THR A O 1
ATOM 701 N N . PRO A 1 93 ? 9.065 7.357 -12.856 1.00 95.06 93 PRO A N 1
ATOM 702 C CA . PRO A 1 93 ? 8.765 8.564 -12.083 1.00 95.06 93 PRO A CA 1
ATOM 703 C C . PRO A 1 93 ? 7.483 8.459 -11.238 1.00 95.06 93 PRO A C 1
ATOM 705 O O . PRO A 1 93 ? 7.350 9.166 -10.242 1.00 95.06 93 PRO A O 1
ATOM 708 N N . MET A 1 94 ? 6.547 7.583 -11.623 1.00 95.12 94 MET A N 1
ATOM 709 C CA . MET A 1 94 ? 5.253 7.420 -10.958 1.00 95.12 94 MET A CA 1
ATOM 710 C C . MET A 1 94 ? 5.261 6.363 -9.854 1.00 95.12 94 MET A C 1
ATOM 712 O O . MET A 1 94 ? 4.406 6.430 -8.976 1.00 95.12 94 MET A O 1
ATOM 716 N N . LEU A 1 95 ? 6.174 5.387 -9.874 1.00 97.12 95 LEU A N 1
ATOM 717 C CA . LEU A 1 95 ? 6.164 4.294 -8.899 1.00 97.12 95 LEU A CA 1
ATOM 718 C C . LEU A 1 95 ? 7.513 3.585 -8.739 1.00 97.12 95 LEU A C 1
ATOM 720 O O . LEU A 1 95 ? 8.357 3.594 -9.635 1.00 97.12 95 LEU A O 1
ATOM 724 N N . ALA A 1 96 ? 7.656 2.890 -7.614 1.00 98.38 96 ALA A N 1
ATOM 725 C CA . ALA A 1 96 ? 8.650 1.848 -7.389 1.00 98.38 96 ALA A CA 1
ATOM 726 C C . ALA A 1 96 ? 7.926 0.569 -6.940 1.00 98.38 96 ALA A C 1
ATOM 728 O O . ALA A 1 96 ? 7.377 0.516 -5.840 1.00 98.38 96 ALA A O 1
ATOM 729 N N . ALA A 1 97 ? 7.885 -0.450 -7.799 1.00 98.38 97 ALA A N 1
ATOM 730 C CA . ALA A 1 97 ? 7.236 -1.725 -7.508 1.00 98.38 97 ALA A CA 1
ATOM 731 C C . ALA A 1 97 ? 8.246 -2.777 -7.048 1.00 98.38 97 ALA A C 1
ATOM 733 O O . ALA A 1 97 ? 9.266 -3.018 -7.699 1.00 98.38 97 ALA A O 1
ATOM 734 N N . TYR A 1 98 ? 7.893 -3.478 -5.981 1.00 98.50 98 TYR A N 1
ATOM 735 C CA . TYR A 1 98 ? 8.592 -4.622 -5.403 1.00 98.50 98 TYR A CA 1
ATOM 736 C C . TYR A 1 98 ? 7.677 -5.831 -5.609 1.00 98.50 98 TYR A C 1
ATOM 738 O O . TYR A 1 98 ? 7.049 -6.340 -4.685 1.00 98.50 98 TYR A O 1
ATOM 746 N N . ALA A 1 99 ? 7.482 -6.196 -6.881 1.00 97.50 99 ALA A N 1
ATOM 747 C CA . ALA A 1 99 ? 6.404 -7.091 -7.290 1.00 97.50 99 ALA A CA 1
ATOM 748 C C . ALA A 1 99 ? 6.553 -8.506 -6.715 1.00 97.50 99 ALA A C 1
ATOM 750 O O . ALA A 1 99 ? 5.556 -9.172 -6.452 1.00 97.50 99 ALA A O 1
ATOM 751 N N . ASP A 1 100 ? 7.785 -8.949 -6.464 1.00 97.25 100 ASP A N 1
ATOM 752 C CA . ASP A 1 100 ? 8.058 -10.249 -5.841 1.00 97.25 100 ASP A CA 1
ATOM 753 C C . ASP A 1 100 ? 7.511 -10.329 -4.402 1.00 97.25 100 ASP A C 1
ATOM 755 O O . ASP A 1 100 ? 7.136 -11.410 -3.949 1.00 97.25 100 ASP A O 1
ATOM 759 N N . ASP A 1 101 ? 7.341 -9.175 -3.751 1.00 97.88 101 ASP A N 1
ATOM 760 C CA . ASP A 1 101 ? 6.813 -9.010 -2.392 1.00 97.88 101 ASP A CA 1
ATOM 761 C C . ASP A 1 101 ? 5.383 -8.440 -2.361 1.00 97.88 101 ASP A C 1
ATOM 763 O O . ASP A 1 101 ? 4.888 -8.030 -1.310 1.00 97.88 101 ASP A O 1
ATOM 767 N N . GLN A 1 102 ? 4.720 -8.371 -3.520 1.00 97.88 102 GLN A N 1
ATOM 768 C CA . GLN A 1 102 ? 3.388 -7.786 -3.690 1.00 97.88 102 GLN A CA 1
ATOM 769 C C . GLN A 1 102 ? 3.248 -6.372 -3.097 1.00 97.88 102 GLN A C 1
ATOM 771 O O . GLN A 1 102 ? 2.207 -6.014 -2.538 1.00 97.88 102 GLN A O 1
ATOM 776 N N . ALA A 1 103 ? 4.303 -5.565 -3.228 1.00 98.44 103 ALA A N 1
ATOM 777 C CA . ALA A 1 103 ? 4.390 -4.235 -2.642 1.00 98.44 103 ALA A CA 1
ATOM 778 C C . ALA A 1 103 ? 4.732 -3.168 -3.694 1.00 98.44 103 ALA A C 1
ATOM 780 O O . ALA A 1 103 ? 5.393 -3.436 -4.702 1.00 98.44 103 ALA A O 1
ATOM 781 N N . VAL A 1 104 ? 4.280 -1.935 -3.475 1.00 98.38 104 VAL A N 1
ATOM 782 C CA . VAL A 1 104 ? 4.545 -0.796 -4.364 1.00 98.38 104 VAL A CA 1
ATOM 783 C C . VAL A 1 104 ? 4.556 0.514 -3.583 1.00 98.38 104 VAL A C 1
ATOM 785 O O . VAL A 1 104 ? 3.735 0.725 -2.697 1.00 98.38 104 VAL A O 1
ATOM 788 N N . VAL A 1 105 ? 5.469 1.414 -3.934 1.00 98.50 105 VAL A N 1
ATOM 789 C CA . VAL A 1 105 ? 5.393 2.831 -3.568 1.00 98.50 105 VAL A CA 1
ATOM 790 C C . VAL A 1 105 ? 4.867 3.585 -4.777 1.00 98.50 105 VAL A C 1
ATOM 792 O O . VAL A 1 105 ? 5.503 3.565 -5.834 1.00 98.50 105 VAL A O 1
ATOM 795 N N . ARG A 1 106 ? 3.715 4.238 -4.642 1.00 97.50 106 ARG A N 1
ATOM 796 C CA . ARG A 1 106 ? 3.154 5.098 -5.688 1.00 97.50 106 ARG A CA 1
ATOM 797 C C . ARG A 1 106 ? 3.459 6.559 -5.377 1.00 97.50 106 ARG A C 1
ATOM 799 O O . ARG A 1 106 ? 3.373 7.006 -4.238 1.00 97.50 106 ARG A O 1
ATOM 806 N N . ARG A 1 107 ? 3.880 7.287 -6.409 1.00 96.94 107 ARG A N 1
ATOM 807 C CA . ARG A 1 107 ? 4.271 8.704 -6.363 1.00 96.94 107 ARG A CA 1
ATOM 808 C C . ARG A 1 107 ? 3.244 9.602 -7.049 1.00 96.94 107 ARG A C 1
ATOM 810 O O . ARG A 1 107 ? 3.150 10.778 -6.720 1.00 96.94 107 ARG A O 1
ATOM 817 N N . ASP A 1 108 ? 2.481 9.055 -7.992 1.00 93.81 108 ASP A N 1
ATOM 818 C CA . ASP A 1 108 ? 1.373 9.731 -8.672 1.00 93.81 108 ASP A CA 1
ATOM 819 C C . ASP A 1 108 ? 0.150 9.910 -7.758 1.00 93.81 108 ASP A C 1
ATOM 821 O O . ASP A 1 108 ? -0.535 10.929 -7.799 1.00 93.81 108 ASP A O 1
ATOM 825 N N . THR A 1 109 ? -0.089 8.934 -6.890 1.00 94.81 109 THR A N 1
ATOM 826 C CA . THR A 1 109 ? -0.912 9.043 -5.684 1.00 94.81 109 THR A CA 1
ATOM 827 C C . THR A 1 109 ? 0.001 8.664 -4.523 1.00 94.81 109 THR A C 1
ATOM 829 O O . THR A 1 109 ? 0.457 7.526 -4.521 1.00 94.81 109 THR A O 1
ATOM 832 N N . PRO A 1 110 ? 0.364 9.584 -3.610 1.00 97.81 110 PRO A N 1
ATOM 833 C CA . PRO A 1 110 ? 1.323 9.277 -2.5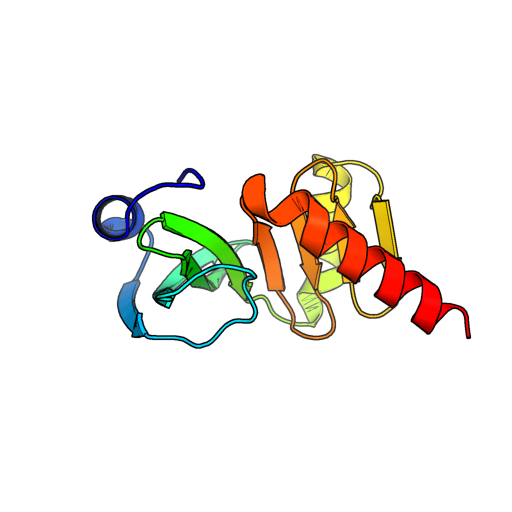53 1.00 97.81 110 PRO A CA 1
ATOM 834 C C . PRO A 1 110 ? 0.808 8.204 -1.584 1.00 97.81 110 PRO A C 1
ATOM 836 O O . PRO A 1 110 ? 0.035 8.487 -0.671 1.00 97.81 110 PRO A O 1
ATOM 839 N N . GLU A 1 111 ? 1.227 6.956 -1.778 1.00 98.06 111 GLU A N 1
ATOM 840 C CA . GLU A 1 111 ? 0.768 5.830 -0.960 1.00 98.06 111 GLU A CA 1
ATOM 841 C C . GLU A 1 111 ? 1.749 4.651 -0.967 1.00 98.06 111 GLU A C 1
ATOM 843 O O . GLU A 1 111 ? 2.478 4.396 -1.933 1.00 98.06 111 GLU A O 1
ATOM 848 N N . ALA A 1 112 ? 1.723 3.905 0.135 1.00 98.56 112 ALA A N 1
ATOM 849 C CA . ALA A 1 112 ? 2.243 2.550 0.218 1.00 98.56 112 ALA A CA 1
ATOM 850 C C . ALA A 1 112 ? 1.136 1.568 -0.185 1.00 98.56 112 ALA A C 1
ATOM 852 O O . ALA A 1 112 ? 0.045 1.591 0.384 1.00 98.56 112 ALA A O 1
ATOM 853 N N . GLY A 1 113 ? 1.416 0.701 -1.150 1.00 98.00 113 GLY A N 1
ATOM 854 C CA . GLY A 1 113 ? 0.477 -0.284 -1.666 1.00 98.00 113 GLY A CA 1
ATOM 855 C C . GLY A 1 113 ? 0.928 -1.712 -1.418 1.00 98.00 113 GLY A C 1
ATOM 856 O O . GLY A 1 113 ? 2.099 -2.042 -1.607 1.00 98.00 113 GLY A O 1
ATOM 857 N N . PHE A 1 114 ? -0.028 -2.562 -1.061 1.00 98.19 114 PHE A N 1
ATOM 858 C CA . PHE A 1 114 ? 0.150 -4.002 -0.911 1.00 98.19 114 PHE A CA 1
ATOM 859 C C . PHE A 1 114 ? -1.030 -4.728 -1.550 1.00 98.19 114 PHE A C 1
ATOM 861 O O . PHE A 1 114 ? -2.170 -4.276 -1.422 1.00 98.19 114 PHE A O 1
ATOM 868 N N . TYR A 1 115 ? -0.798 -5.869 -2.191 1.00 97.62 115 TYR A N 1
ATOM 869 C CA . TYR A 1 115 ? -1.870 -6.615 -2.854 1.00 97.62 115 TYR A CA 1
ATOM 870 C C . TYR A 1 115 ? -1.794 -8.126 -2.631 1.00 97.62 115 TYR A C 1
ATOM 872 O O . TYR A 1 115 ? -0.764 -8.701 -2.293 1.00 97.62 115 TYR A O 1
ATOM 880 N N . ALA A 1 116 ? -2.930 -8.794 -2.806 1.00 96.88 116 ALA A N 1
ATOM 881 C CA . ALA A 1 116 ? -3.037 -10.235 -2.673 1.00 96.88 116 ALA A CA 1
ATOM 882 C C . ALA A 1 116 ? -2.280 -10.949 -3.807 1.00 96.88 116 ALA A C 1
ATOM 884 O O . ALA A 1 116 ? -2.333 -10.489 -4.948 1.00 96.88 116 ALA A O 1
ATOM 885 N N . PRO A 1 117 ? -1.703 -12.142 -3.567 1.00 95.31 117 PRO A N 1
ATOM 886 C CA . PRO A 1 117 ? -1.043 -12.929 -4.615 1.00 95.31 117 PRO A CA 1
ATOM 887 C C . PRO A 1 117 ? -1.920 -13.210 -5.847 1.00 95.31 117 PRO A C 1
ATOM 889 O O . PRO A 1 117 ? -1.417 -13.327 -6.958 1.00 95.31 117 PRO A O 1
ATOM 892 N N . ALA A 1 118 ? -3.245 -13.269 -5.675 1.00 94.19 118 ALA A N 1
ATOM 893 C CA . ALA A 1 118 ? -4.195 -13.420 -6.779 1.00 94.19 118 ALA A CA 1
ATOM 894 C C . ALA A 1 118 ? -4.163 -12.254 -7.791 1.00 94.19 118 ALA A C 1
ATOM 896 O O . ALA A 1 118 ? -4.649 -12.407 -8.909 1.00 94.19 118 ALA A O 1
ATOM 897 N N . LEU A 1 119 ? -3.596 -11.106 -7.407 1.00 95.44 119 LEU A N 1
ATOM 898 C CA . LEU A 1 119 ? -3.436 -9.922 -8.246 1.00 95.44 119 LEU A CA 1
ATOM 899 C C . LEU A 1 119 ? -2.016 -9.763 -8.810 1.00 95.44 119 LEU A C 1
ATOM 901 O O . LEU A 1 119 ? -1.767 -8.806 -9.533 1.00 95.44 119 LEU A O 1
ATOM 905 N N . ASP A 1 120 ? -1.100 -10.701 -8.558 1.00 95.25 120 ASP A N 1
ATOM 906 C CA . ASP A 1 120 ? 0.293 -10.592 -9.011 1.00 95.25 120 ASP A CA 1
ATOM 907 C C . ASP A 1 120 ? 0.413 -10.451 -10.535 1.00 95.25 120 ASP A C 1
ATOM 909 O O . ASP A 1 120 ? 0.978 -9.477 -11.029 1.00 95.25 120 ASP A O 1
ATOM 913 N N . ALA A 1 121 ? -0.208 -11.354 -11.298 1.00 95.25 121 ALA A N 1
ATOM 914 C CA . ALA A 1 121 ? -0.176 -11.298 -12.759 1.00 95.25 121 ALA A CA 1
ATOM 915 C C . ALA A 1 121 ? -0.723 -9.974 -13.346 1.00 95.25 121 ALA A C 1
ATOM 917 O O . ALA A 1 121 ? -0.018 -9.361 -14.154 1.00 95.25 121 ALA A O 1
ATOM 918 N N . PRO A 1 122 ? -1.929 -9.487 -12.976 1.00 94.25 122 PRO A N 1
ATOM 919 C CA . PRO A 1 122 ? -2.417 -8.214 -13.501 1.00 94.25 122 PRO A CA 1
ATOM 920 C C . PRO A 1 122 ? -1.575 -7.008 -13.054 1.00 94.25 122 PRO A C 1
ATOM 922 O O . PRO A 1 122 ? -1.359 -6.112 -13.870 1.00 94.25 122 PRO A O 1
ATOM 925 N N . TYR A 1 123 ? -1.052 -6.978 -11.822 1.00 95.25 123 TYR A N 1
ATOM 926 C CA . TYR A 1 123 ? -0.182 -5.878 -11.380 1.00 95.25 123 TYR A CA 1
ATOM 927 C C . TYR A 1 123 ? 1.159 -5.866 -12.106 1.00 95.25 123 TYR A C 1
ATOM 929 O O . TYR A 1 123 ? 1.604 -4.799 -12.518 1.00 95.25 123 TYR A O 1
ATOM 937 N N . ARG A 1 124 ? 1.782 -7.028 -12.330 1.00 96.19 124 ARG A N 1
ATOM 938 C CA . ARG A 1 124 ? 3.011 -7.114 -13.133 1.00 96.19 124 ARG A CA 1
ATOM 939 C C . ARG A 1 124 ? 2.793 -6.598 -14.546 1.00 96.19 124 ARG A C 1
ATOM 941 O O . ARG A 1 124 ? 3.542 -5.736 -14.981 1.00 96.19 124 ARG A O 1
ATOM 948 N N . GLY A 1 125 ? 1.712 -7.021 -15.203 1.00 95.31 125 GLY A N 1
ATOM 949 C CA . GLY A 1 125 ? 1.364 -6.504 -16.529 1.00 95.31 125 GLY A CA 1
ATOM 950 C C . GLY A 1 125 ? 1.146 -4.985 -16.541 1.00 95.31 125 GLY A C 1
ATOM 951 O O . GLY A 1 125 ? 1.559 -4.307 -17.481 1.00 95.31 125 GLY A O 1
ATOM 952 N N . PHE A 1 126 ? 0.547 -4.428 -15.484 1.00 93.31 126 PHE A N 1
ATOM 953 C CA . PHE A 1 126 ? 0.445 -2.979 -15.313 1.00 93.31 126 PHE A CA 1
ATOM 954 C C . PHE A 1 126 ? 1.824 -2.321 -15.140 1.00 93.31 126 PHE A C 1
ATOM 956 O O . PHE A 1 126 ? 2.107 -1.335 -15.819 1.00 93.31 126 PHE A O 1
ATOM 963 N N . PHE A 1 127 ? 2.695 -2.855 -14.281 1.00 95.75 127 PHE A N 1
ATOM 964 C CA . PHE A 1 127 ? 4.038 -2.309 -14.061 1.00 95.75 127 PHE A CA 1
ATOM 965 C C . PHE A 1 127 ? 4.906 -2.367 -15.323 1.00 95.75 127 PHE A C 1
ATOM 967 O O . PHE A 1 127 ? 5.565 -1.376 -15.641 1.00 95.75 127 PHE A O 1
ATOM 974 N N . ASP A 1 128 ? 4.846 -3.465 -16.077 1.00 96.44 128 ASP A N 1
ATOM 975 C CA . ASP A 1 128 ? 5.510 -3.616 -17.376 1.00 96.44 128 ASP A CA 1
ATOM 976 C C . ASP A 1 128 ? 5.075 -2.510 -18.347 1.00 96.44 128 ASP A C 1
ATOM 978 O O . ASP A 1 128 ? 5.907 -1.849 -18.972 1.00 96.44 128 ASP A O 1
ATOM 982 N N . ALA A 1 129 ? 3.765 -2.254 -18.431 1.00 93.88 129 ALA A N 1
ATOM 983 C CA . ALA A 1 129 ? 3.218 -1.202 -19.282 1.00 93.88 129 ALA A CA 1
ATOM 984 C C . ALA A 1 129 ? 3.679 0.201 -18.849 1.00 93.88 129 ALA A C 1
ATOM 986 O O . ALA A 1 129 ? 3.977 1.036 -19.704 1.00 93.88 129 ALA A O 1
ATOM 987 N N . GLN A 1 130 ? 3.784 0.463 -17.541 1.00 93.38 130 GLN A N 1
ATOM 988 C CA . GLN A 1 130 ? 4.297 1.738 -17.023 1.00 93.38 130 GLN A CA 1
ATOM 989 C C . GLN A 1 130 ? 5.777 1.948 -17.365 1.00 93.38 130 GLN A C 1
ATOM 991 O O . GLN A 1 130 ? 6.173 3.054 -17.729 1.00 93.38 130 GLN A O 1
ATOM 996 N N . VAL A 1 131 ? 6.600 0.901 -17.269 1.00 92.88 131 VAL A N 1
ATOM 997 C CA . VAL A 1 131 ? 8.020 0.970 -17.649 1.00 92.88 131 VAL A CA 1
ATOM 998 C C . VAL A 1 131 ? 8.174 1.203 -19.151 1.00 92.88 131 VAL A C 1
ATOM 1000 O O . VAL A 1 131 ? 8.991 2.034 -19.555 1.00 92.88 131 VAL A O 1
ATOM 1003 N N . ALA A 1 132 ? 7.374 0.519 -19.973 1.00 91.81 132 ALA A N 1
ATOM 1004 C CA . ALA A 1 132 ? 7.373 0.718 -21.419 1.00 91.81 132 ALA A CA 1
ATOM 1005 C C . ALA A 1 132 ? 7.018 2.168 -21.787 1.00 91.81 132 ALA A C 1
ATOM 1007 O O . ALA A 1 132 ? 7.781 2.812 -22.499 1.00 91.81 132 ALA A O 1
ATOM 1008 N N . ALA A 1 133 ? 5.934 2.706 -21.220 1.00 89.88 133 ALA A N 1
ATOM 1009 C CA . ALA A 1 133 ? 5.479 4.072 -21.484 1.00 89.88 133 ALA A CA 1
ATOM 1010 C C . ALA A 1 133 ? 6.454 5.157 -20.987 1.00 89.88 133 ALA A C 1
ATOM 1012 O O . ALA A 1 133 ? 6.509 6.242 -21.553 1.00 89.88 133 ALA A O 1
ATOM 1013 N N . ALA A 1 134 ? 7.229 4.889 -19.931 1.00 85.25 134 ALA A N 1
ATOM 1014 C CA . ALA A 1 134 ? 8.233 5.826 -19.414 1.00 85.25 134 ALA A CA 1
ATOM 1015 C C . ALA A 1 134 ? 9.545 5.839 -20.225 1.00 85.25 134 ALA A C 1
ATOM 1017 O O . ALA A 1 134 ? 10.426 6.653 -19.945 1.00 85.25 134 ALA A O 1
ATOM 1018 N N . SER A 1 135 ? 9.693 4.914 -21.177 1.00 76.44 135 SER A N 1
ATOM 1019 C CA . SER A 1 135 ? 10.876 4.774 -22.034 1.00 76.44 135 SER A CA 1
ATOM 1020 C C . SER A 1 135 ? 10.707 5.431 -23.414 1.00 76.44 135 SER A C 1
ATOM 1022 O O . SER A 1 135 ? 11.655 5.418 -24.202 1.00 76.44 135 SER A O 1
ATOM 1024 N N . GLU A 1 136 ? 9.520 5.973 -23.703 1.00 61.75 136 GLU A N 1
ATOM 1025 C CA . GLU A 1 136 ? 9.156 6.700 -24.932 1.00 61.75 136 GLU A CA 1
ATOM 1026 C C . GLU A 1 136 ? 9.298 8.221 -24.759 1.00 61.75 136 GLU A C 1
ATOM 1028 O O . GLU A 1 136 ? 9.732 8.877 -25.737 1.00 61.75 136 GLU A O 1
#

Sequence (136 aa):
MSFGASVSDMQVALADDCTTIALREVDVAIPGIARQEQIDCRGFDYFGAPRLAEFVFGDGRLMIAWILVETPELDALEAAFTAQYGAPTHKTPMLAAYADDQAVVRRDTPEAGFYAPALDAPYRGFFDAQVAAASE

Solvent-accessible surface area (backbone atoms only — not comparable to full-atom values): 7503 Å² total; per-residue (Å²): 141,61,71,61,38,39,64,70,59,48,53,62,71,39,58,89,48,26,81,42,80,45,79,44,79,55,91,72,100,55,89,94,54,90,45,39,37,31,39,43,26,32,48,26,77,52,96,92,39,69,21,50,32,39,39,34,22,44,69,57,19,32,39,36,38,40,36,47,54,55,73,92,45,49,67,61,50,47,51,51,48,35,73,72,73,41,77,57,76,39,72,52,95,48,34,39,28,33,62,96,75,37,30,34,37,35,58,78,57,36,26,47,36,38,48,26,78,92,46,45,68,66,49,48,55,50,50,53,51,50,47,55,64,74,73,112

Mean predicted aligned error: 2.92 Å

pLDDT: mean 95.52, std 5.29, range [61.75, 98.62]

Foldseek 3Di:
DDWFDFPVVVCVVCVVQAPDWDKDWDDDPDPPFDTKIWIFGFQHDDPNGTWTWIFMDGPRTTFKIKTADDLVCLVVVQVVCCVVQNAFPADAPQWGHSLVQQWIQGNVGGITMHGDPVCSVVVVVVRVVRRVVRVD

Radius of gyration: 14.86 Å; Cα contacts (8 Å, |Δi|>4): 256; chains: 1; bounding box: 35×28×43 Å

Nearest PDB structures (foldseek):
  3e2k-assembly1_D  TM=6.589E-01  e=1.903E-01  Streptomyces clavuligerus
  8wj5-assembly1_A  TM=5.549E-01  e=1.268E-01  Escherichia coli K-12

Secondary structure (DSSP, 8-state):
--TT-BHHHHHHHTTTT-SEEEEEE-----TT-S-EEEEEEEEEEETTEEEEEEEEEETTEEEEEEEE--GGGHHHHHHHHHHHH-S-SEE-SSEEEEGGGTEEEETTTTEEEEE-GGGHHHHHHHHHHHHHHTT-